Protein AF-J9YZK2-F1 (afdb_monomer_lite)

Structure (mmCIF, N/CA/C/O backbone):
data_AF-J9YZK2-F1
#
_entry.id   AF-J9YZK2-F1
#
loop_
_atom_site.group_PDB
_atom_site.id
_atom_site.type_symbol
_atom_site.label_atom_id
_atom_site.label_alt_id
_atom_site.label_comp_id
_atom_site.label_asym_id
_atom_site.label_entity_id
_atom_site.label_seq_id
_atom_site.pdbx_PDB_ins_code
_atom_site.Cartn_x
_atom_site.Cartn_y
_atom_site.Cartn_z
_atom_site.occupancy
_atom_site.B_iso_or_equiv
_atom_site.auth_seq_id
_atom_site.auth_comp_id
_atom_site.auth_asym_id
_atom_site.auth_atom_id
_atom_site.pdbx_PDB_model_num
ATOM 1 N N . MET A 1 1 ? -8.792 -9.210 27.280 1.00 47.47 1 MET A N 1
ATOM 2 C CA . MET A 1 1 ? -9.337 -9.819 26.041 1.00 47.47 1 MET A CA 1
ATOM 3 C C . MET A 1 1 ? -8.160 -10.196 25.154 1.00 47.47 1 MET A C 1
ATOM 5 O O . MET A 1 1 ? -7.205 -9.434 25.129 1.00 47.47 1 MET A O 1
ATOM 9 N N . LYS A 1 2 ? -8.167 -11.360 24.489 1.00 52.75 2 LYS A N 1
ATOM 10 C CA . LYS A 1 2 ? -7.110 -11.699 23.516 1.00 52.75 2 LYS A CA 1
ATOM 11 C C . LYS A 1 2 ? -7.214 -10.738 22.326 1.00 52.75 2 LYS A C 1
ATOM 13 O O . LYS A 1 2 ? -8.308 -10.571 21.788 1.00 52.75 2 LYS 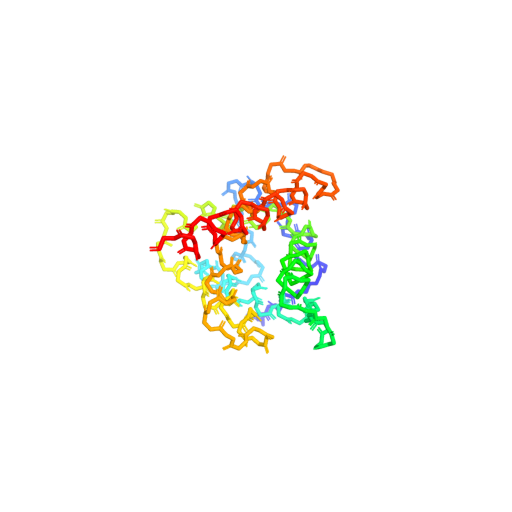A O 1
ATOM 18 N N . ASN A 1 3 ? -6.103 -10.115 21.945 1.00 64.94 3 ASN A N 1
ATOM 19 C CA . ASN A 1 3 ? -6.041 -9.237 20.779 1.00 64.94 3 ASN A CA 1
ATOM 20 C C . ASN A 1 3 ? -6.423 -10.026 19.519 1.00 64.94 3 ASN A C 1
ATOM 22 O O . ASN A 1 3 ? -5.890 -11.111 19.283 1.00 64.94 3 ASN A O 1
ATOM 26 N N . LYS A 1 4 ? -7.372 -9.506 18.732 1.00 76.38 4 LYS A N 1
ATOM 27 C CA . LYS A 1 4 ? -7.760 -10.104 17.449 1.00 76.38 4 LYS A CA 1
ATOM 28 C C . LYS A 1 4 ? -6.723 -9.737 16.387 1.00 76.38 4 LYS A C 1
ATOM 30 O O . LYS A 1 4 ? -6.400 -8.563 16.233 1.00 76.38 4 LYS A O 1
ATOM 35 N N . ALA A 1 5 ? -6.228 -10.737 15.660 1.00 86.94 5 ALA A N 1
ATOM 36 C CA . ALA A 1 5 ? -5.355 -10.531 14.506 1.00 86.94 5 ALA A CA 1
ATOM 37 C C . ALA A 1 5 ? -6.164 -10.076 13.278 1.00 86.94 5 ALA A C 1
ATOM 39 O O . ALA A 1 5 ? -7.324 -10.469 13.108 1.00 86.94 5 ALA A O 1
ATOM 40 N N . LEU A 1 6 ? -5.551 -9.263 12.415 1.00 93.38 6 LEU A N 1
ATOM 41 C CA . LEU A 1 6 ? -6.153 -8.843 11.149 1.00 93.38 6 LEU A CA 1
ATOM 42 C C . LEU A 1 6 ? -6.253 -10.020 10.173 1.00 93.38 6 LEU A C 1
ATOM 44 O O . LEU A 1 6 ? -5.375 -10.877 10.106 1.00 93.38 6 LEU A O 1
ATOM 48 N N . ASN A 1 7 ? -7.348 -10.062 9.424 1.00 94.31 7 ASN A N 1
ATOM 49 C CA . ASN A 1 7 ? -7.576 -11.001 8.336 1.00 94.31 7 ASN A CA 1
ATOM 50 C C . ASN A 1 7 ? -8.480 -10.353 7.280 1.00 94.31 7 ASN A C 1
ATOM 52 O O . ASN A 1 7 ? -9.064 -9.296 7.515 1.00 94.31 7 ASN A O 1
ATOM 56 N N . LYS A 1 8 ? -8.639 -11.004 6.124 1.00 94.12 8 LYS A N 1
ATOM 57 C CA . LYS A 1 8 ? -9.425 -10.451 5.013 1.00 94.12 8 LYS A CA 1
ATOM 58 C C . LYS A 1 8 ? -10.844 -10.043 5.423 1.00 94.12 8 LYS A C 1
ATOM 60 O O . LYS A 1 8 ? -11.287 -8.958 5.063 1.00 94.12 8 LYS A O 1
ATOM 65 N N . SER A 1 9 ? -11.541 -10.885 6.188 1.00 94.25 9 SER A N 1
ATOM 66 C CA . SER A 1 9 ? -12.929 -10.631 6.598 1.00 94.25 9 SER A CA 1
ATOM 67 C C . SER A 1 9 ? -13.033 -9.389 7.476 1.00 94.25 9 SER A C 1
ATOM 69 O O . SER A 1 9 ? -13.792 -8.477 7.165 1.00 94.25 9 SER A O 1
ATOM 71 N N . ASN A 1 10 ? -12.241 -9.321 8.549 1.00 94.81 10 ASN A N 1
ATOM 72 C CA . ASN A 1 10 ? -12.327 -8.195 9.473 1.00 94.81 10 ASN A CA 1
ATOM 73 C C . ASN A 1 10 ? -11.797 -6.889 8.865 1.00 94.81 10 ASN A C 1
ATOM 75 O O . ASN A 1 10 ? -12.307 -5.820 9.194 1.00 94.81 10 ASN A O 1
ATOM 79 N N . LEU A 1 11 ? -10.840 -6.956 7.935 1.00 96.31 11 LEU A N 1
ATOM 80 C CA . LEU A 1 11 ? -10.385 -5.788 7.192 1.00 96.31 11 LEU A CA 1
ATOM 81 C C . LEU A 1 11 ? -11.454 -5.281 6.226 1.00 96.31 11 LEU A C 1
ATOM 83 O O . LEU A 1 11 ? -11.650 -4.071 6.151 1.00 96.31 11 LEU A O 1
ATOM 87 N N . LYS A 1 12 ? -12.198 -6.167 5.549 1.00 95.25 12 LYS A N 1
ATOM 88 C CA . LYS A 1 12 ? -13.356 -5.755 4.738 1.00 95.25 12 LYS A CA 1
ATOM 89 C C . LYS A 1 12 ? -14.423 -5.073 5.595 1.00 95.25 12 LYS A C 1
ATOM 91 O O . LYS A 1 12 ? -14.913 -4.008 5.219 1.00 95.25 12 LYS A O 1
ATOM 96 N N . ASP A 1 13 ? -14.704 -5.608 6.781 1.00 94.25 13 ASP A N 1
ATOM 97 C CA . ASP A 1 13 ? -15.637 -4.981 7.721 1.00 94.25 13 ASP A CA 1
ATOM 98 C C . ASP A 1 13 ? -15.153 -3.596 8.170 1.00 94.25 13 ASP A C 1
ATOM 100 O O . ASP A 1 13 ? -15.912 -2.628 8.131 1.00 94.25 13 ASP A O 1
ATOM 104 N N . LEU A 1 14 ? -13.880 -3.466 8.559 1.00 95.88 14 LEU A N 1
ATOM 105 C CA . LEU A 1 14 ? -13.279 -2.185 8.943 1.00 95.88 14 LEU A CA 1
ATOM 106 C C . LEU A 1 14 ? -13.285 -1.180 7.781 1.00 95.88 14 LEU A C 1
ATOM 108 O O . LEU A 1 14 ? -13.580 -0.001 7.994 1.00 95.88 14 LEU A O 1
ATOM 112 N N . ASN A 1 15 ? -13.029 -1.642 6.556 1.00 96.31 15 ASN A N 1
ATOM 113 C CA . ASN A 1 15 ? -13.005 -0.824 5.347 1.00 96.31 15 ASN A CA 1
ATOM 114 C C . ASN A 1 15 ? -14.347 -0.142 5.086 1.00 96.31 15 ASN A C 1
ATOM 116 O O . ASN A 1 15 ? -14.385 1.045 4.754 1.00 96.31 15 ASN A O 1
ATOM 120 N N . ASN A 1 16 ? -15.455 -0.832 5.358 1.00 94.62 16 ASN A N 1
ATOM 121 C CA . ASN A 1 16 ? -16.794 -0.255 5.239 1.00 94.62 16 ASN A CA 1
ATOM 122 C C . ASN A 1 16 ? -17.004 0.974 6.133 1.00 94.62 16 ASN A C 1
ATOM 124 O O . ASN A 1 16 ? -17.815 1.832 5.796 1.00 94.62 16 ASN A O 1
ATOM 128 N N . PHE A 1 17 ? -16.241 1.118 7.219 1.00 94.06 17 PHE A N 1
ATOM 129 C CA . PHE A 1 17 ? -16.365 2.227 8.166 1.00 94.06 17 PHE A CA 1
ATOM 130 C C . PHE A 1 17 ? -15.168 3.187 8.179 1.00 94.06 17 PHE A C 1
ATOM 132 O O . PHE A 1 17 ? -15.194 4.159 8.931 1.00 94.06 17 PHE A O 1
ATOM 139 N N . ALA A 1 18 ? -14.133 2.957 7.367 1.00 94.75 18 ALA A N 1
ATOM 140 C CA . ALA A 1 18 ? -12.886 3.734 7.408 1.00 94.75 18 ALA A CA 1
ATOM 141 C C . ALA A 1 18 ? -13.059 5.228 7.080 1.00 94.75 18 ALA A C 1
ATOM 143 O O . ALA A 1 18 ? -12.336 6.082 7.603 1.00 94.75 18 ALA A O 1
ATOM 144 N N . HIS A 1 19 ? -14.073 5.544 6.272 1.00 91.31 19 HIS A N 1
ATOM 145 C CA . HIS A 1 19 ? -14.461 6.908 5.915 1.00 91.31 19 HIS A CA 1
ATOM 146 C C . HIS A 1 19 ? -15.188 7.656 7.049 1.00 91.31 19 HIS A C 1
ATOM 148 O O . HIS A 1 19 ? -15.302 8.877 7.009 1.00 91.31 19 HIS A O 1
ATOM 154 N N . LEU A 1 20 ? -15.678 6.952 8.075 1.00 92.50 20 LEU A N 1
ATOM 155 C CA . LEU A 1 20 ? -16.436 7.566 9.162 1.00 92.50 20 LEU A CA 1
ATOM 156 C C . LEU A 1 20 ? -15.513 8.217 10.200 1.00 92.50 20 LEU A C 1
ATOM 158 O O . LEU A 1 20 ? -14.436 7.712 10.540 1.00 92.50 20 LEU A O 1
ATOM 162 N N . GLY A 1 21 ? -15.983 9.310 10.807 1.00 90.31 21 GLY A N 1
ATOM 163 C CA . GLY A 1 21 ? -15.269 9.987 11.897 1.00 90.31 21 GLY A CA 1
ATOM 164 C C . GLY A 1 21 ? -15.056 9.104 13.135 1.00 90.31 21 GLY A C 1
ATOM 165 O O . GLY A 1 21 ? -14.091 9.287 13.871 1.00 90.31 21 GLY A O 1
ATOM 166 N N . ASN A 1 22 ? -15.902 8.089 13.342 1.00 91.56 22 ASN A N 1
ATOM 167 C CA . ASN A 1 22 ? -15.799 7.149 14.462 1.00 91.56 22 ASN A CA 1
ATOM 168 C C . ASN A 1 22 ? -14.867 5.948 14.205 1.00 91.56 22 ASN A C 1
ATOM 170 O O . ASN A 1 22 ? -14.784 5.063 15.059 1.00 91.56 22 ASN A O 1
ATOM 174 N N . PHE A 1 23 ? -14.148 5.911 13.077 1.00 94.19 23 PHE A N 1
ATOM 175 C CA . PHE A 1 23 ? -13.221 4.824 12.757 1.00 94.19 23 PHE A CA 1
ATOM 176 C C . PHE A 1 23 ? -12.187 4.529 13.864 1.00 94.19 23 PHE A C 1
ATOM 178 O O . PHE A 1 23 ? -12.038 3.355 14.204 1.00 94.19 23 PHE A O 1
ATOM 185 N N . PRO A 1 24 ? -11.562 5.525 14.535 1.00 92.75 24 PRO A N 1
ATOM 186 C CA . PRO A 1 24 ? -10.637 5.249 15.640 1.00 92.75 24 PRO A CA 1
ATOM 187 C C . PRO A 1 24 ? -11.295 4.488 16.800 1.00 92.75 24 PRO A C 1
ATOM 189 O O . PRO A 1 24 ? -10.697 3.581 17.376 1.00 92.75 24 PRO A O 1
ATOM 192 N N . LYS A 1 25 ? -12.566 4.792 17.107 1.00 93.44 25 LYS A N 1
ATOM 193 C CA . LYS A 1 25 ? -13.327 4.059 18.131 1.00 93.44 25 LYS A CA 1
ATOM 194 C C . LYS A 1 25 ? -13.552 2.608 17.704 1.00 93.44 25 LYS A C 1
ATOM 196 O O . LYS A 1 25 ? -13.360 1.710 18.515 1.00 93.44 25 LYS A O 1
ATOM 201 N N . LYS A 1 26 ? -13.900 2.370 16.432 1.00 93.62 26 LYS A N 1
ATOM 202 C CA . LYS A 1 26 ? -14.070 1.011 15.886 1.00 93.62 26 LYS A CA 1
ATOM 203 C C . LYS A 1 26 ? -12.773 0.204 15.927 1.00 93.62 26 LYS A C 1
ATOM 205 O O . LYS A 1 26 ? -12.816 -0.958 16.323 1.00 93.62 26 LYS A O 1
ATOM 210 N N . LEU A 1 27 ? -11.637 0.814 15.584 1.00 94.69 27 LEU A N 1
ATOM 211 C CA . LEU A 1 27 ? -10.323 0.177 15.696 1.00 94.69 27 LEU A CA 1
ATOM 212 C C . LEU A 1 27 ? -10.017 -0.223 17.144 1.00 94.69 27 LEU A C 1
ATOM 214 O O . LEU A 1 27 ? -9.705 -1.386 17.389 1.00 94.69 27 LEU A O 1
ATOM 218 N N . LYS A 1 28 ? -10.209 0.693 18.103 1.00 94.44 28 LYS A N 1
ATOM 219 C CA . LYS A 1 28 ? -10.023 0.418 19.537 1.00 94.44 28 LYS A CA 1
ATOM 220 C C . LYS A 1 28 ? -10.930 -0.710 20.046 1.00 94.44 28 LYS A C 1
ATOM 222 O O . LYS A 1 28 ? -10.491 -1.540 20.835 1.00 94.44 28 LYS A O 1
ATOM 227 N N . THR A 1 29 ? -12.188 -0.764 19.599 1.00 93.31 29 THR A N 1
ATOM 228 C CA . THR A 1 29 ? -13.112 -1.860 19.944 1.00 93.31 29 THR A CA 1
ATOM 229 C C . THR A 1 29 ? -12.669 -3.197 19.347 1.00 93.31 29 THR A C 1
ATOM 231 O O . THR A 1 29 ? -12.836 -4.234 19.986 1.00 93.31 29 THR A O 1
ATOM 234 N N . PHE A 1 30 ? -12.112 -3.191 18.134 1.00 93.50 30 PHE A N 1
ATOM 235 C CA . PHE A 1 30 ? -11.590 -4.398 17.499 1.00 93.50 30 PHE A CA 1
ATOM 236 C C . PHE A 1 30 ? -10.348 -4.933 18.229 1.00 93.50 30 PHE A C 1
ATOM 238 O O . PHE A 1 30 ? -10.268 -6.126 18.529 1.00 93.50 30 PHE A O 1
ATOM 245 N N . ASN A 1 31 ? -9.402 -4.046 18.532 1.00 94.00 31 ASN A N 1
ATOM 246 C CA . ASN A 1 31 ? -8.189 -4.335 19.282 1.00 94.00 31 ASN A CA 1
ATOM 247 C C . ASN A 1 31 ? -7.775 -3.072 20.046 1.00 94.00 31 ASN A C 1
ATOM 249 O O . ASN A 1 31 ? -7.519 -2.030 19.445 1.00 94.00 31 ASN A O 1
ATOM 253 N N . SER A 1 32 ? -7.680 -3.165 21.374 1.00 93.19 32 SER A N 1
ATOM 254 C CA . SER A 1 32 ? -7.371 -2.013 22.228 1.00 93.19 32 SER A CA 1
ATOM 255 C C . SER A 1 32 ? -6.023 -1.371 21.901 1.00 93.19 32 SER A C 1
ATOM 257 O O . SER A 1 32 ? -5.877 -0.165 22.074 1.00 93.19 32 SER A O 1
ATOM 259 N N . ASN A 1 33 ? -5.064 -2.138 21.369 1.00 93.81 33 ASN A N 1
ATOM 260 C CA . ASN A 1 33 ? -3.760 -1.611 20.961 1.00 93.81 33 ASN A CA 1
ATOM 261 C C . ASN A 1 33 ? -3.870 -0.612 19.800 1.00 93.81 33 ASN A C 1
ATOM 263 O O . ASN A 1 33 ? -2.994 0.232 19.639 1.00 93.81 33 ASN A O 1
ATOM 267 N N . TYR A 1 34 ? -4.949 -0.670 19.014 1.00 95.12 34 TYR A N 1
ATOM 268 C CA . TYR A 1 34 ? -5.184 0.241 17.892 1.00 95.12 34 TYR A CA 1
ATOM 269 C C . TYR A 1 34 ? -5.707 1.614 18.322 1.00 95.12 34 TYR A C 1
ATOM 271 O O . TYR A 1 34 ? -5.962 2.465 17.473 1.00 95.12 34 TYR A O 1
ATOM 279 N N . GLU A 1 35 ? -5.815 1.868 19.631 1.00 93.06 35 GLU A N 1
ATOM 280 C CA . GLU A 1 35 ? -5.800 3.239 20.146 1.00 93.06 35 GLU A CA 1
ATOM 281 C C . GLU A 1 35 ? -4.545 3.990 19.673 1.00 93.06 35 GLU A C 1
ATOM 283 O O . GLU A 1 35 ? -4.629 5.168 19.330 1.00 93.06 35 GLU A O 1
ATOM 288 N N . ASN A 1 36 ? -3.411 3.289 19.543 1.00 93.69 36 ASN A N 1
ATOM 289 C CA . ASN A 1 36 ? -2.293 3.759 18.738 1.00 93.69 36 ASN A CA 1
ATOM 290 C C . ASN A 1 36 ? -2.501 3.365 17.265 1.00 93.69 36 ASN A C 1
ATOM 292 O O . ASN A 1 36 ? -2.356 2.199 16.890 1.00 93.69 36 ASN A O 1
ATOM 296 N N . PHE A 1 37 ? -2.788 4.349 16.411 1.00 95.25 37 PHE A N 1
ATOM 297 C CA . PHE A 1 37 ? -3.002 4.118 14.979 1.00 95.25 37 PHE A CA 1
ATOM 298 C C . PHE A 1 37 ? -1.771 3.530 14.272 1.00 95.25 37 PHE A C 1
ATOM 300 O O . PHE A 1 37 ? -1.915 2.767 13.320 1.00 95.25 37 PHE A O 1
ATOM 307 N N . GLU A 1 38 ? -0.560 3.822 14.754 1.00 96.19 38 GLU A N 1
ATOM 308 C CA . GLU A 1 38 ? 0.667 3.224 14.220 1.00 96.19 38 GLU A CA 1
ATOM 309 C C . GLU A 1 38 ? 0.686 1.704 14.414 1.00 96.19 38 GLU A C 1
ATOM 311 O O . GLU A 1 38 ? 1.083 0.979 13.509 1.00 96.19 38 GLU A O 1
ATOM 316 N N . SER A 1 39 ? 0.186 1.201 15.548 1.00 95.81 39 SER A N 1
ATOM 317 C CA . SER A 1 39 ? 0.088 -0.242 15.793 1.00 95.81 39 SER A CA 1
ATOM 318 C C . SER A 1 39 ? -0.889 -0.920 14.832 1.00 95.81 39 SER A C 1
ATOM 320 O O . SER A 1 39 ? -0.626 -2.029 14.374 1.00 95.81 39 SER A O 1
ATOM 322 N N . PHE A 1 40 ? -1.992 -0.249 14.483 1.00 97.12 40 PHE A N 1
ATOM 323 C CA . PHE A 1 40 ? -2.889 -0.727 13.429 1.00 97.12 40 PHE A CA 1
ATOM 324 C C . PHE A 1 40 ? -2.195 -0.744 12.063 1.00 97.12 40 PHE A C 1
ATOM 326 O O . PHE A 1 40 ? -2.266 -1.747 11.358 1.00 97.12 40 PHE A O 1
ATOM 333 N N . LEU A 1 41 ? -1.507 0.344 11.707 1.00 97.62 41 LEU A N 1
ATOM 334 C CA . LEU A 1 41 ? -0.776 0.464 10.448 1.00 97.62 41 LEU A CA 1
ATOM 335 C C . LEU A 1 41 ? 0.282 -0.639 10.291 1.00 97.62 41 LEU A C 1
ATOM 337 O O . LEU A 1 41 ? 0.380 -1.244 9.227 1.00 97.62 41 LEU A O 1
ATOM 341 N N . GLU A 1 42 ? 1.053 -0.926 11.340 1.00 97.00 42 GLU A N 1
ATOM 342 C CA . GLU A 1 42 ? 2.055 -1.992 11.306 1.00 97.00 42 GLU A CA 1
ATOM 343 C C . GLU A 1 42 ? 1.436 -3.371 11.079 1.00 97.00 42 GLU A C 1
ATOM 345 O O . GLU A 1 42 ? 1.953 -4.146 10.278 1.00 97.00 42 GLU A O 1
ATOM 350 N N . ASP A 1 43 ? 0.343 -3.693 11.770 1.00 96.81 43 ASP A N 1
ATOM 351 C CA . ASP A 1 43 ? -0.343 -4.971 11.579 1.00 96.81 43 ASP A CA 1
ATOM 352 C C . ASP A 1 43 ? -1.000 -5.059 10.196 1.00 96.81 43 ASP A C 1
ATOM 354 O O . ASP A 1 43 ? -1.004 -6.129 9.584 1.00 96.81 43 ASP A O 1
ATOM 358 N N . PHE A 1 44 ? -1.528 -3.943 9.682 1.00 97.69 44 PHE A N 1
ATOM 359 C CA . PHE A 1 44 ? -2.108 -3.866 8.345 1.00 97.69 44 PHE A CA 1
ATOM 360 C C . PHE A 1 44 ? -1.053 -4.115 7.263 1.00 97.69 44 PHE A C 1
ATOM 362 O O . PHE A 1 44 ? -1.254 -4.976 6.411 1.00 97.69 44 PHE A O 1
ATOM 369 N N . GLU A 1 45 ? 0.102 -3.449 7.323 1.00 97.62 45 GLU A N 1
ATOM 370 C CA . GLU A 1 45 ? 1.190 -3.683 6.364 1.00 97.62 45 GLU A CA 1
ATOM 371 C C . GLU A 1 45 ? 1.760 -5.105 6.473 1.00 97.62 45 GLU A C 1
ATOM 373 O O . GLU A 1 45 ? 1.988 -5.745 5.450 1.00 97.62 45 GLU A O 1
ATOM 378 N N . LYS A 1 46 ? 1.905 -5.668 7.683 1.00 96.00 46 LYS A N 1
ATOM 379 C CA . LYS A 1 46 ? 2.292 -7.086 7.853 1.00 96.00 46 LYS A CA 1
ATOM 380 C C . LYS A 1 46 ? 1.279 -8.047 7.235 1.00 96.00 46 LYS A C 1
ATOM 382 O O . LYS A 1 46 ? 1.666 -9.083 6.698 1.00 96.00 46 LYS A O 1
ATOM 387 N N . TYR A 1 47 ? -0.015 -7.742 7.326 1.00 96.50 47 TYR A N 1
ATOM 388 C CA . TYR A 1 47 ? -1.034 -8.519 6.629 1.00 96.50 47 TYR A CA 1
ATOM 389 C C . TYR A 1 47 ? -0.819 -8.432 5.110 1.00 96.50 47 TYR A C 1
ATOM 391 O O . TYR A 1 47 ? -0.729 -9.474 4.463 1.00 96.50 47 TYR A O 1
ATOM 399 N N . LEU A 1 48 ? -0.652 -7.221 4.561 1.00 96.44 48 LEU A N 1
ATOM 400 C CA . LEU A 1 48 ? -0.434 -6.992 3.127 1.00 96.44 48 LEU A CA 1
ATOM 401 C C . LEU A 1 48 ? 0.823 -7.683 2.585 1.00 96.44 48 LEU A C 1
ATOM 403 O O . LEU A 1 48 ? 0.776 -8.227 1.487 1.00 96.44 48 LEU A O 1
ATOM 407 N N . GLU A 1 49 ? 1.924 -7.718 3.342 1.00 93.69 49 GLU A N 1
ATOM 408 C CA . GLU A 1 49 ? 3.162 -8.411 2.942 1.00 93.69 49 GLU A CA 1
ATOM 409 C C . GLU A 1 49 ? 2.932 -9.876 2.551 1.00 93.69 49 GLU A C 1
ATOM 411 O O . GLU A 1 49 ? 3.636 -10.396 1.692 1.00 93.69 49 GLU A O 1
ATOM 416 N N . ASN A 1 50 ? 1.942 -10.534 3.158 1.00 92.38 50 ASN A N 1
ATOM 417 C CA . ASN A 1 50 ? 1.605 -11.927 2.865 1.00 92.38 50 ASN A CA 1
ATOM 418 C C . ASN A 1 50 ? 0.594 -12.081 1.719 1.00 92.38 50 ASN A C 1
ATOM 420 O O . ASN A 1 50 ? 0.239 -13.206 1.379 1.00 92.38 50 ASN A O 1
ATOM 424 N N . GLN A 1 51 ? 0.056 -10.978 1.196 1.00 95.12 51 GLN A N 1
ATOM 425 C CA . GLN A 1 51 ? -0.947 -10.971 0.127 1.00 95.12 51 GLN A CA 1
ATOM 426 C C . GLN A 1 51 ? -0.379 -10.471 -1.204 1.00 95.12 51 GLN A C 1
ATOM 428 O O . GLN A 1 51 ? -0.895 -10.839 -2.251 1.00 95.12 51 GLN A O 1
ATOM 433 N N . ILE A 1 52 ? 0.646 -9.615 -1.172 1.00 95.69 52 ILE A N 1
ATOM 434 C CA . ILE A 1 52 ? 1.210 -9.009 -2.379 1.00 95.69 52 ILE A CA 1
ATOM 435 C C . ILE A 1 52 ? 2.217 -9.964 -3.020 1.00 95.69 52 ILE A C 1
ATOM 437 O O . ILE A 1 52 ? 3.224 -10.330 -2.412 1.00 95.69 52 ILE A O 1
ATOM 441 N N . GLU A 1 53 ? 1.973 -10.319 -4.277 1.00 94.75 53 GLU A N 1
ATOM 442 C CA . GLU A 1 53 ? 2.892 -11.135 -5.064 1.00 94.75 53 GLU A CA 1
ATOM 443 C C . GLU A 1 53 ? 4.134 -10.347 -5.491 1.00 94.75 53 GLU A C 1
ATOM 445 O O . GLU A 1 53 ? 4.059 -9.193 -5.923 1.00 94.75 53 GLU A O 1
ATOM 450 N N . VAL A 1 54 ? 5.295 -10.996 -5.406 1.00 94.69 54 VAL A N 1
ATOM 451 C CA . VAL A 1 54 ? 6.563 -10.429 -5.870 1.00 94.69 54 VAL A CA 1
ATOM 452 C C . VAL A 1 54 ? 6.728 -10.700 -7.370 1.00 94.69 54 VAL A C 1
ATOM 454 O O . VAL A 1 54 ? 6.603 -11.856 -7.777 1.00 94.69 54 VAL A O 1
ATOM 457 N N . PRO A 1 55 ? 7.096 -9.691 -8.183 1.00 95.75 55 PRO A N 1
ATOM 458 C CA . PRO A 1 55 ? 7.268 -9.869 -9.620 1.00 95.75 55 PRO A CA 1
ATOM 459 C C . PRO A 1 55 ? 8.307 -10.922 -9.997 1.00 95.75 55 PRO A C 1
ATOM 461 O O . PRO A 1 55 ? 9.363 -11.044 -9.357 1.00 95.75 55 PRO A O 1
ATOM 464 N N . SER A 1 56 ? 8.057 -11.613 -11.110 1.00 92.94 56 SER A N 1
ATOM 465 C CA . SER A 1 56 ? 8.957 -12.640 -11.640 1.00 92.94 56 SER A CA 1
ATOM 466 C C . SER A 1 56 ? 10.378 -12.111 -11.873 1.00 92.94 56 SER A C 1
ATOM 468 O O . SER A 1 56 ? 10.602 -11.041 -12.444 1.00 92.94 56 SER A O 1
ATOM 470 N N . SER A 1 57 ? 11.381 -12.898 -11.479 1.00 90.81 57 SER A N 1
ATOM 471 C CA . SER A 1 57 ? 12.796 -12.569 -11.696 1.00 90.81 57 SER A CA 1
ATOM 472 C C . SER A 1 57 ? 13.223 -12.625 -13.167 1.00 90.81 57 SER A C 1
ATOM 474 O O . SER A 1 57 ? 14.283 -12.099 -13.500 1.00 90.81 57 SER A O 1
ATOM 476 N N . LYS A 1 58 ? 12.413 -13.241 -14.040 1.00 93.44 58 LYS A N 1
ATOM 477 C CA . LYS A 1 58 ? 12.674 -13.361 -15.486 1.00 93.44 58 LYS A CA 1
ATOM 478 C C . LYS A 1 58 ? 12.366 -12.079 -16.266 1.00 93.44 58 LYS A C 1
ATOM 480 O O . LYS A 1 58 ? 12.812 -11.940 -17.400 1.00 93.44 58 LYS A O 1
ATOM 485 N N . LEU A 1 59 ? 11.588 -11.173 -15.678 1.00 93.56 59 LEU A N 1
ATOM 486 C CA . LEU A 1 59 ? 11.185 -9.916 -16.298 1.00 93.56 59 LEU A CA 1
ATOM 487 C C . LEU A 1 59 ? 12.340 -8.912 -16.329 1.00 93.56 59 LEU A C 1
ATOM 489 O O . LEU A 1 59 ? 13.236 -8.926 -15.477 1.00 93.56 59 LEU A O 1
ATOM 493 N N . ASN A 1 60 ? 12.300 -7.990 -17.291 1.00 93.62 60 ASN A N 1
ATOM 494 C CA . ASN A 1 60 ? 13.239 -6.874 -17.307 1.00 93.62 60 ASN A CA 1
ATOM 495 C C . ASN A 1 60 ? 12.938 -5.889 -16.155 1.00 93.62 60 ASN A C 1
ATOM 497 O O . ASN A 1 60 ? 11.923 -5.975 -15.468 1.00 93.62 60 ASN A O 1
ATOM 501 N N . SER A 1 61 ? 13.836 -4.930 -15.920 1.00 92.38 61 SER A N 1
ATOM 502 C CA . SER A 1 61 ? 13.693 -4.007 -14.784 1.00 92.38 61 SER A CA 1
ATOM 503 C C . SER A 1 61 ? 12.428 -3.146 -14.840 1.00 92.38 61 SER A C 1
ATOM 505 O O . SER A 1 61 ? 11.845 -2.890 -13.792 1.00 92.38 61 SER A O 1
ATOM 507 N N . GLN A 1 62 ? 12.018 -2.695 -16.027 1.00 94.38 62 GLN A N 1
ATOM 508 C CA . GLN A 1 62 ? 10.839 -1.847 -16.196 1.00 94.38 62 GLN A CA 1
ATOM 509 C C . GLN A 1 62 ? 9.563 -2.638 -15.898 1.00 94.38 62 GLN A C 1
ATOM 511 O O . GLN A 1 62 ? 8.761 -2.198 -15.077 1.00 94.38 62 GLN A O 1
ATOM 516 N N . ASP A 1 63 ? 9.439 -3.839 -16.461 1.00 95.75 63 ASP A N 1
ATOM 517 C CA . ASP A 1 63 ? 8.280 -4.710 -16.246 1.00 95.75 63 ASP A CA 1
ATOM 518 C C . ASP A 1 63 ? 8.167 -5.137 -14.780 1.00 95.75 63 ASP A C 1
ATOM 520 O O . ASP A 1 63 ? 7.079 -5.132 -14.217 1.00 95.75 63 ASP A O 1
ATOM 524 N N . ARG A 1 64 ? 9.294 -5.401 -14.103 1.00 96.88 64 ARG A N 1
ATOM 525 C CA . ARG A 1 64 ? 9.289 -5.701 -12.659 1.00 96.88 64 ARG A CA 1
ATOM 526 C C . ARG A 1 64 ? 8.800 -4.531 -11.819 1.00 96.88 64 ARG A C 1
ATOM 528 O O . ARG A 1 64 ? 8.121 -4.746 -10.822 1.00 96.88 64 ARG A O 1
ATOM 535 N N . ILE A 1 65 ? 9.172 -3.302 -12.178 1.00 97.50 65 ILE A N 1
ATOM 536 C CA . ILE A 1 65 ? 8.674 -2.110 -11.483 1.00 97.50 65 ILE A CA 1
ATOM 537 C C . ILE A 1 65 ? 7.173 -1.953 -11.747 1.00 97.50 65 ILE A C 1
ATOM 539 O O . ILE A 1 65 ? 6.427 -1.733 -10.797 1.00 97.50 65 ILE A O 1
ATOM 543 N N . PHE A 1 66 ? 6.742 -2.094 -13.004 1.00 97.25 66 PHE A N 1
ATOM 544 C CA . PHE A 1 66 ? 5.336 -2.005 -13.397 1.00 97.25 66 PHE A CA 1
ATOM 545 C C . PHE A 1 66 ? 4.478 -3.017 -12.630 1.00 97.25 66 PHE A C 1
ATOM 547 O O . PHE A 1 66 ? 3.594 -2.625 -11.872 1.00 97.25 66 PHE A O 1
ATOM 554 N N . GLU A 1 67 ? 4.795 -4.306 -12.764 1.00 97.25 67 GLU A N 1
ATOM 555 C CA . GLU A 1 67 ? 4.078 -5.405 -12.114 1.00 97.25 67 GLU A CA 1
ATOM 556 C C . GLU A 1 67 ? 4.121 -5.262 -10.592 1.00 97.25 67 GLU A C 1
ATOM 558 O O . GLU A 1 67 ? 3.106 -5.402 -9.923 1.00 97.25 67 GLU A O 1
ATOM 563 N N . GLY A 1 68 ? 5.267 -4.866 -10.031 1.00 97.44 68 GLY A N 1
ATOM 564 C CA . GLY A 1 68 ? 5.400 -4.657 -8.594 1.00 97.44 68 GLY A CA 1
ATOM 565 C C . GLY A 1 68 ? 4.471 -3.569 -8.054 1.00 97.44 68 GLY A C 1
ATOM 566 O O . GLY A 1 68 ? 3.883 -3.747 -6.985 1.00 97.44 68 GLY A O 1
ATOM 567 N N . ILE A 1 69 ? 4.326 -2.453 -8.776 1.00 97.88 69 ILE A N 1
ATOM 568 C CA . ILE A 1 69 ? 3.392 -1.378 -8.414 1.00 97.88 69 ILE A CA 1
ATOM 569 C C . ILE A 1 69 ? 1.947 -1.867 -8.549 1.00 97.88 69 ILE A C 1
ATOM 571 O O . ILE A 1 69 ? 1.172 -1.687 -7.610 1.00 97.88 69 ILE A O 1
ATOM 575 N N . VAL A 1 70 ? 1.601 -2.508 -9.670 1.00 96.56 70 VAL A N 1
ATOM 576 C CA . VAL A 1 70 ? 0.243 -3.010 -9.934 1.00 96.56 70 VAL A CA 1
ATOM 577 C C . VAL A 1 70 ? -0.179 -4.033 -8.881 1.00 96.56 70 VAL A C 1
ATOM 579 O O . VAL A 1 70 ? -1.201 -3.819 -8.242 1.00 96.56 70 VAL A O 1
ATOM 582 N N . ASN A 1 71 ? 0.638 -5.053 -8.601 1.00 97.00 71 ASN A N 1
ATOM 583 C CA . ASN A 1 71 ? 0.346 -6.077 -7.590 1.00 97.00 71 ASN A CA 1
ATOM 584 C C . ASN A 1 71 ? 0.056 -5.462 -6.217 1.00 97.00 71 ASN A C 1
ATOM 586 O O . ASN A 1 71 ? -0.857 -5.882 -5.510 1.00 97.00 71 ASN A O 1
ATOM 590 N N . ARG A 1 72 ? 0.831 -4.442 -5.819 1.00 97.12 72 ARG A N 1
ATOM 591 C CA . ARG A 1 72 ? 0.598 -3.759 -4.543 1.00 97.12 72 ARG A CA 1
ATOM 592 C C . ARG A 1 72 ? -0.722 -2.990 -4.560 1.00 97.12 72 ARG A C 1
ATOM 594 O O . ARG A 1 72 ? -1.490 -3.115 -3.612 1.00 97.12 72 ARG A O 1
ATOM 601 N N . LEU A 1 73 ? -0.978 -2.184 -5.591 1.00 96.50 73 LEU A N 1
ATOM 602 C CA . LEU A 1 73 ? -2.195 -1.369 -5.687 1.00 96.50 73 LEU A CA 1
ATOM 603 C C . LEU A 1 73 ? -3.467 -2.225 -5.827 1.00 96.50 73 LEU A C 1
ATOM 605 O O . LEU A 1 73 ? -4.496 -1.876 -5.250 1.00 96.50 73 LEU A O 1
ATOM 609 N N . ASP A 1 74 ? -3.388 -3.368 -6.504 1.00 94.94 74 ASP A N 1
ATOM 610 C CA . ASP A 1 74 ? -4.492 -4.321 -6.637 1.00 94.94 74 ASP A CA 1
ATOM 611 C C . ASP A 1 74 ? -4.918 -4.875 -5.266 1.00 94.94 74 ASP A C 1
ATOM 613 O O . ASP A 1 74 ? -6.065 -4.719 -4.845 1.00 94.94 74 ASP A O 1
ATOM 617 N N . VAL A 1 75 ? -3.965 -5.368 -4.466 1.00 95.56 75 VAL A N 1
ATOM 618 C CA . VAL A 1 75 ? -4.249 -5.820 -3.090 1.00 95.56 75 VAL A CA 1
ATOM 619 C C . VAL A 1 75 ? 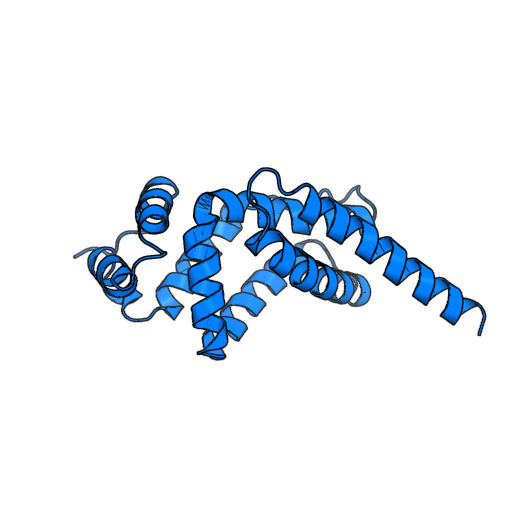-4.773 -4.679 -2.209 1.00 95.56 75 VAL A C 1
ATOM 621 O O . VAL A 1 75 ? -5.659 -4.884 -1.377 1.00 95.56 75 VAL A O 1
ATOM 624 N N . LEU A 1 76 ? -4.251 -3.459 -2.372 1.00 96.00 76 LEU A N 1
ATOM 625 C CA . LEU A 1 76 ? -4.749 -2.286 -1.645 1.00 96.00 76 LEU A CA 1
ATOM 626 C C . LEU A 1 76 ? -6.196 -1.930 -2.030 1.00 96.00 76 LEU A C 1
ATOM 628 O O . LEU A 1 76 ? -6.918 -1.373 -1.198 1.00 96.00 76 LEU A O 1
ATOM 632 N N . SER A 1 77 ? -6.641 -2.274 -3.241 1.00 94.12 77 SER A N 1
ATOM 633 C CA . SER A 1 77 ? -7.989 -1.972 -3.745 1.00 94.12 77 SER A CA 1
ATOM 634 C C . SER A 1 77 ? -9.080 -2.710 -2.972 1.00 94.12 77 SER A C 1
ATOM 636 O O . SER A 1 77 ? -10.118 -2.116 -2.670 1.00 94.12 77 SER A O 1
ATOM 638 N N . ASP A 1 78 ? -8.798 -3.925 -2.488 1.00 94.06 78 ASP A N 1
ATOM 639 C CA . ASP A 1 78 ? -9.672 -4.672 -1.565 1.00 94.06 78 ASP A CA 1
ATOM 640 C C . ASP A 1 78 ? -9.986 -3.869 -0.272 1.00 94.06 78 ASP A C 1
ATOM 642 O O . ASP A 1 78 ? -11.006 -4.104 0.389 1.00 94.06 78 ASP A O 1
ATOM 646 N N . PHE A 1 79 ? -9.133 -2.895 0.088 1.00 95.94 79 PHE A N 1
ATOM 647 C CA . PHE A 1 79 ? -9.207 -2.098 1.319 1.00 95.94 79 PHE A CA 1
ATOM 648 C C . PHE A 1 79 ? -9.073 -0.582 1.080 1.00 95.94 79 PHE A C 1
ATOM 650 O O . PHE A 1 79 ? -8.619 0.151 1.965 1.00 95.94 79 PHE A O 1
ATOM 657 N N . LYS A 1 80 ? -9.487 -0.086 -0.096 1.00 95.00 80 LYS A N 1
ATOM 658 C CA . LYS A 1 80 ? -9.232 1.296 -0.550 1.00 95.00 80 LYS A CA 1
ATOM 659 C C . LYS A 1 80 ? -9.583 2.386 0.476 1.00 95.00 80 LYS A C 1
ATOM 661 O O . LYS A 1 80 ? -8.808 3.317 0.673 1.00 95.00 80 LYS A O 1
ATOM 666 N N . LYS A 1 81 ? -10.704 2.271 1.201 1.00 96.12 81 LYS A N 1
ATOM 667 C CA . LYS A 1 81 ? -11.121 3.279 2.199 1.00 96.12 81 LYS A CA 1
ATOM 668 C C . LYS A 1 81 ? -10.189 3.304 3.416 1.00 96.12 81 LYS A C 1
ATOM 670 O O . LYS A 1 81 ? -9.922 4.382 3.944 1.00 96.12 81 LYS A O 1
ATOM 675 N N . ILE A 1 82 ? -9.678 2.149 3.856 1.00 97.50 82 ILE A N 1
ATOM 676 C CA . ILE A 1 82 ? -8.635 2.076 4.898 1.00 97.50 82 ILE A CA 1
ATOM 677 C C . ILE A 1 82 ? -7.364 2.753 4.400 1.00 97.50 82 ILE A C 1
ATOM 679 O O . ILE A 1 82 ? -6.781 3.553 5.125 1.00 97.50 82 ILE A O 1
ATOM 683 N N . VAL A 1 83 ? -6.954 2.458 3.169 1.00 96.88 83 VAL A N 1
ATOM 684 C CA . VAL A 1 83 ? -5.724 2.998 2.580 1.00 96.88 83 VAL A CA 1
ATOM 685 C C . VAL A 1 83 ? -5.792 4.520 2.462 1.00 96.88 83 VAL A C 1
ATOM 687 O O . VAL A 1 83 ? -4.870 5.206 2.897 1.00 96.88 83 VAL A O 1
ATOM 690 N N . ILE A 1 84 ? -6.919 5.062 1.991 1.00 96.00 84 ILE A N 1
ATOM 691 C CA . ILE A 1 84 ? -7.176 6.509 1.973 1.00 96.00 84 ILE A CA 1
ATOM 692 C C . ILE A 1 84 ? -7.131 7.080 3.393 1.00 96.00 84 ILE A C 1
ATOM 694 O O . ILE A 1 84 ? -6.508 8.114 3.627 1.00 96.00 84 ILE A O 1
ATOM 698 N N . ARG A 1 85 ? -7.740 6.402 4.374 1.00 96.50 85 ARG A N 1
ATOM 699 C CA . ARG A 1 85 ? -7.691 6.850 5.770 1.00 96.50 85 ARG A CA 1
ATOM 700 C C . ARG A 1 85 ? -6.255 6.900 6.295 1.00 96.50 85 ARG A C 1
ATOM 702 O O . ARG A 1 85 ? -5.876 7.901 6.889 1.00 96.50 85 ARG A O 1
ATOM 709 N N . ILE A 1 86 ? -5.459 5.863 6.049 1.00 96.56 86 ILE A N 1
ATOM 710 C CA . ILE A 1 86 ? -4.037 5.806 6.411 1.00 96.56 86 ILE A CA 1
ATOM 711 C C . ILE A 1 86 ? -3.262 6.948 5.747 1.00 96.56 86 ILE A C 1
ATOM 713 O O . ILE A 1 86 ? -2.502 7.633 6.429 1.00 96.56 86 ILE A O 1
ATOM 717 N N . TYR A 1 87 ? -3.485 7.191 4.453 1.00 95.25 87 TYR A N 1
ATOM 718 C CA . TYR A 1 87 ? -2.867 8.295 3.723 1.00 95.25 87 TYR A CA 1
ATOM 719 C C . TYR A 1 87 ? -3.172 9.646 4.385 1.00 95.25 87 TYR A C 1
ATOM 721 O O . TYR A 1 87 ? -2.245 10.374 4.742 1.00 95.25 87 TYR A O 1
ATOM 729 N N . LEU A 1 88 ? -4.445 9.933 4.667 1.00 94.56 88 LEU A N 1
ATOM 730 C CA . LEU A 1 88 ? -4.869 11.176 5.320 1.00 94.56 88 LEU A CA 1
ATOM 731 C C . LEU A 1 88 ? -4.306 11.334 6.740 1.00 94.56 88 LEU A C 1
ATOM 733 O O . LEU A 1 88 ? -3.958 12.443 7.142 1.00 94.56 88 LEU A O 1
ATOM 737 N N . GLU A 1 89 ? -4.213 10.257 7.525 1.00 94.44 89 GLU A N 1
ATOM 738 C CA . GLU A 1 89 ? -3.586 10.331 8.854 1.00 94.44 89 GLU A CA 1
ATOM 739 C C . GLU A 1 89 ? -2.059 10.507 8.751 1.00 94.44 89 GLU A C 1
ATOM 741 O O . GLU A 1 89 ? -1.465 11.226 9.556 1.00 94.44 89 GLU A O 1
ATOM 746 N N . SER A 1 90 ? -1.411 9.925 7.736 1.00 94.50 90 SER A N 1
ATOM 747 C CA . SER A 1 90 ? 0.036 10.064 7.515 1.00 94.50 90 SER A CA 1
ATOM 748 C C . SER A 1 90 ? 0.461 11.479 7.124 1.00 94.50 90 SER A C 1
ATOM 750 O O . SER A 1 90 ? 1.538 11.921 7.516 1.00 94.50 90 SER A O 1
ATOM 752 N N . GLN A 1 91 ? -0.414 12.227 6.443 1.00 92.31 91 GLN A N 1
ATOM 753 C CA . GLN A 1 91 ? -0.199 13.646 6.145 1.00 92.31 91 GLN A CA 1
ATOM 754 C C . GLN A 1 91 ? -0.158 14.511 7.413 1.00 92.31 91 GLN A C 1
ATOM 756 O O . GLN A 1 91 ? 0.478 15.561 7.424 1.00 92.31 91 GLN A O 1
ATOM 761 N N . LYS A 1 92 ? -0.821 14.073 8.490 1.00 93.62 92 LYS A N 1
ATOM 762 C CA . LYS A 1 92 ? -0.873 14.789 9.775 1.00 93.62 92 LYS A CA 1
ATOM 763 C C . LYS A 1 92 ? 0.226 14.349 10.737 1.00 93.62 92 LYS A C 1
ATOM 765 O O . LYS A 1 92 ? 0.605 15.109 11.622 1.00 93.62 92 LYS A O 1
ATOM 770 N N . ASN A 1 93 ? 0.705 13.112 10.599 1.00 93.56 93 ASN A N 1
ATOM 771 C CA . ASN A 1 93 ? 1.691 12.515 11.488 1.00 93.56 93 ASN A CA 1
ATOM 772 C C . ASN A 1 93 ? 2.856 11.903 10.686 1.00 93.56 93 ASN A C 1
ATOM 774 O O . ASN A 1 93 ? 2.742 10.765 10.214 1.00 93.56 93 ASN A O 1
ATOM 778 N N . PRO A 1 94 ? 4.010 12.595 10.611 1.00 91.69 94 PRO A N 1
ATOM 779 C CA . PRO A 1 94 ? 5.185 12.125 9.877 1.00 91.69 94 PRO A CA 1
ATOM 780 C C . PRO A 1 94 ? 5.686 10.741 10.305 1.00 91.69 94 PRO A C 1
ATOM 782 O O . PRO A 1 94 ? 6.266 10.021 9.494 1.00 91.69 94 PRO A O 1
ATOM 785 N N . LYS A 1 95 ? 5.440 10.326 11.556 1.00 94.50 95 LYS A N 1
ATOM 786 C CA . LYS A 1 95 ? 5.831 8.996 12.038 1.00 94.50 95 LYS A CA 1
ATOM 787 C C . LYS A 1 95 ? 5.137 7.881 11.250 1.00 94.50 95 LYS A C 1
ATOM 789 O O . LYS A 1 95 ? 5.776 6.900 10.888 1.00 94.50 95 LYS A O 1
ATOM 794 N N . LEU A 1 96 ? 3.860 8.062 10.909 1.00 95.31 96 LEU A N 1
ATOM 795 C CA . LEU A 1 96 ? 3.106 7.094 10.106 1.00 95.31 96 LEU A CA 1
ATOM 796 C C . LEU A 1 96 ? 3.655 6.998 8.680 1.00 95.31 96 LEU A C 1
ATOM 798 O O . LEU A 1 96 ? 3.724 5.904 8.124 1.00 95.31 96 LEU A O 1
ATOM 802 N N . LEU A 1 97 ? 4.094 8.123 8.106 1.00 93.19 97 LEU A N 1
ATOM 803 C CA . LEU A 1 97 ? 4.741 8.144 6.795 1.00 93.19 97 LEU A CA 1
ATOM 804 C C . LEU A 1 97 ? 6.071 7.374 6.810 1.00 93.19 97 LEU A C 1
ATOM 806 O O . LEU A 1 97 ? 6.357 6.627 5.877 1.00 93.19 97 LEU A O 1
ATOM 810 N N . ILE A 1 98 ? 6.867 7.506 7.877 1.00 94.50 98 ILE A N 1
ATOM 811 C CA . ILE A 1 98 ? 8.103 6.726 8.061 1.00 94.50 98 ILE A CA 1
ATOM 812 C C . ILE A 1 98 ? 7.782 5.228 8.125 1.00 94.50 98 ILE A C 1
ATOM 814 O O . ILE A 1 98 ? 8.430 4.428 7.445 1.00 94.50 98 ILE A O 1
ATOM 818 N N . THR A 1 99 ? 6.757 4.850 8.892 1.00 95.94 99 THR A N 1
ATOM 819 C CA . THR A 1 99 ? 6.311 3.457 9.007 1.00 95.94 99 THR A CA 1
ATOM 820 C C . THR A 1 99 ? 5.849 2.902 7.658 1.00 95.94 99 THR A C 1
ATOM 822 O O . THR A 1 99 ? 6.335 1.850 7.253 1.00 95.94 99 THR A O 1
ATOM 825 N N . LEU A 1 100 ? 5.015 3.625 6.903 1.00 95.50 100 LEU A N 1
ATOM 826 C CA . LEU A 1 100 ? 4.622 3.251 5.535 1.00 95.50 100 LEU A CA 1
ATOM 827 C C . LEU A 1 100 ? 5.834 3.063 4.618 1.00 95.50 100 LEU A C 1
ATOM 829 O O . LEU A 1 100 ? 5.974 2.033 3.957 1.00 95.50 100 LEU A O 1
ATOM 833 N N . ASN A 1 101 ? 6.741 4.042 4.607 1.00 94.38 101 ASN A N 1
ATOM 834 C CA . ASN A 1 101 ? 7.918 4.017 3.746 1.00 94.38 101 ASN A CA 1
ATOM 835 C C . ASN A 1 101 ? 8.822 2.820 4.034 1.00 94.38 101 ASN A C 1
ATOM 837 O O . ASN A 1 101 ? 9.370 2.255 3.091 1.00 94.38 101 ASN A O 1
ATOM 841 N N . LYS A 1 102 ? 8.943 2.394 5.297 1.00 96.25 102 LYS A N 1
ATOM 842 C CA . LYS A 1 102 ? 9.676 1.178 5.676 1.00 96.25 102 LYS A CA 1
ATOM 843 C C . LYS A 1 102 ? 9.109 -0.068 4.986 1.00 96.25 102 LYS A C 1
ATOM 845 O O . LYS A 1 102 ? 9.882 -0.857 4.444 1.00 96.25 102 LYS A O 1
ATOM 850 N N . TYR A 1 103 ? 7.788 -0.245 4.985 1.00 96.88 103 TYR A N 1
ATOM 851 C CA . TYR A 1 103 ? 7.141 -1.408 4.363 1.00 96.88 103 TYR A CA 1
ATOM 852 C C . TYR A 1 103 ? 7.189 -1.347 2.835 1.00 96.88 103 TYR A C 1
ATOM 854 O O . TYR A 1 103 ? 7.562 -2.326 2.189 1.00 96.88 103 TYR A O 1
ATOM 862 N N . ILE A 1 104 ? 6.931 -0.171 2.257 1.00 96.69 104 ILE A N 1
ATOM 863 C CA . ILE A 1 104 ? 7.070 0.065 0.813 1.00 96.69 104 ILE A CA 1
ATOM 864 C C . ILE A 1 104 ? 8.514 -0.224 0.364 1.00 96.69 104 ILE A C 1
ATOM 866 O O . ILE A 1 104 ? 8.727 -0.897 -0.645 1.00 96.69 104 ILE A O 1
ATOM 870 N N . HIS A 1 105 ? 9.510 0.206 1.148 1.00 96.31 105 HIS A N 1
ATOM 871 C CA . HIS A 1 105 ? 10.925 -0.069 0.880 1.00 96.31 105 HIS A CA 1
ATOM 872 C C . HIS A 1 105 ? 11.225 -1.550 0.872 1.00 96.31 105 HIS A C 1
ATOM 874 O O . HIS A 1 105 ? 11.832 -2.067 -0.067 1.00 96.31 105 HIS A O 1
ATOM 880 N N . LYS A 1 106 ? 10.814 -2.234 1.941 1.00 96.44 106 LYS A N 1
ATOM 881 C CA . LYS A 1 106 ? 11.037 -3.663 2.113 1.00 96.44 106 LYS A CA 1
ATOM 882 C C . LYS A 1 106 ? 10.434 -4.445 0.948 1.00 96.44 106 LYS A C 1
ATOM 884 O O . LYS A 1 106 ? 11.098 -5.324 0.407 1.00 96.44 106 LYS A O 1
ATOM 889 N N . TYR A 1 107 ? 9.232 -4.072 0.513 1.00 97.50 107 TYR A N 1
ATOM 890 C CA . TYR A 1 107 ? 8.588 -4.676 -0.645 1.00 97.50 107 TYR A CA 1
ATOM 891 C C . TYR A 1 107 ? 9.404 -4.474 -1.930 1.00 97.50 107 TYR A C 1
ATOM 893 O O . TYR A 1 107 ? 9.865 -5.459 -2.507 1.00 97.50 107 TYR A O 1
ATOM 901 N N . PHE A 1 108 ? 9.674 -3.233 -2.351 1.00 97.44 108 PHE A N 1
ATOM 902 C CA . PHE A 1 108 ? 10.386 -2.989 -3.614 1.00 97.44 108 PHE A CA 1
ATOM 903 C C . PHE A 1 108 ? 11.827 -3.520 -3.610 1.00 97.44 108 PHE A C 1
ATOM 905 O O . PHE A 1 108 ? 12.280 -4.088 -4.603 1.00 97.44 108 PHE A O 1
ATOM 912 N N . SER A 1 109 ? 12.551 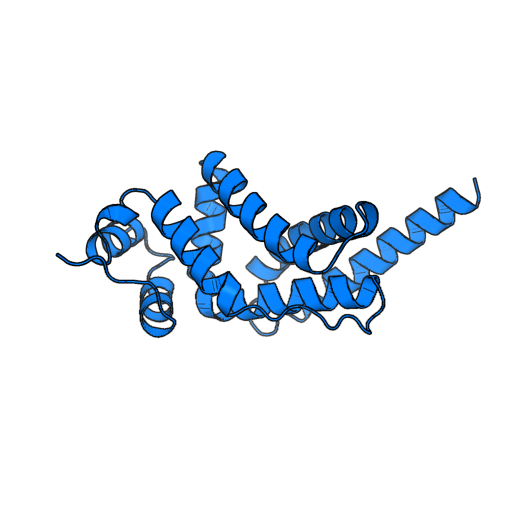-3.407 -2.494 1.00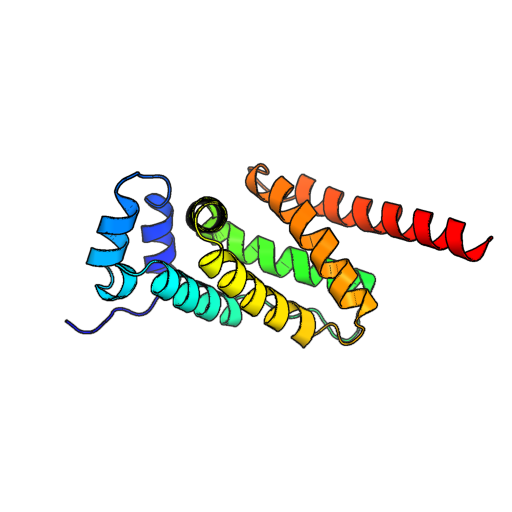 96.31 109 SER A N 1
ATOM 913 C CA . SER A 1 109 ? 13.935 -3.904 -2.366 1.00 96.31 109 SER A CA 1
ATOM 914 C C . SER A 1 109 ? 14.046 -5.435 -2.363 1.00 96.31 109 SER A C 1
ATOM 916 O O . SER A 1 109 ? 15.119 -5.992 -2.649 1.00 96.31 109 SER A O 1
ATOM 918 N N . SER A 1 110 ? 12.946 -6.147 -2.089 1.00 95.69 110 SER A N 1
ATOM 919 C CA . SER A 1 110 ? 12.924 -7.609 -2.173 1.00 95.69 110 SER A CA 1
ATOM 920 C C . SER A 1 110 ? 13.231 -8.085 -3.599 1.00 95.69 110 SER A C 1
ATOM 922 O O . SER A 1 110 ? 14.019 -9.020 -3.765 1.00 95.69 110 SER A O 1
ATOM 924 N N . PHE A 1 111 ? 12.756 -7.359 -4.620 1.00 95.44 111 PHE A N 1
ATOM 925 C CA . PHE A 1 111 ? 12.951 -7.696 -6.031 1.00 95.44 111 PHE A CA 1
ATOM 926 C C . PHE A 1 111 ? 13.848 -6.712 -6.806 1.00 95.44 111 PHE A C 1
ATOM 928 O O . PHE A 1 111 ? 14.569 -7.142 -7.709 1.00 95.44 111 PHE A O 1
ATOM 935 N N . LEU A 1 112 ? 13.926 -5.432 -6.443 1.00 95.38 112 LEU A N 1
ATOM 936 C CA . LEU A 1 112 ? 14.794 -4.448 -7.102 1.00 95.38 112 LEU A CA 1
ATOM 937 C C . LEU A 1 112 ? 16.106 -4.272 -6.331 1.00 95.38 112 LEU A C 1
ATOM 939 O O . LEU A 1 112 ? 16.135 -3.685 -5.255 1.00 95.38 112 LEU A O 1
ATOM 943 N N . LYS A 1 113 ? 17.217 -4.762 -6.898 1.00 89.75 113 LYS A N 1
ATOM 944 C CA . LYS A 1 113 ? 18.554 -4.645 -6.278 1.00 89.75 113 LYS A CA 1
ATOM 945 C C . LYS A 1 113 ? 19.325 -3.393 -6.692 1.00 89.75 113 LYS A C 1
ATOM 947 O O . LYS A 1 113 ? 20.189 -2.940 -5.953 1.00 89.75 113 LYS A O 1
ATOM 952 N N . SER A 1 114 ? 19.022 -2.830 -7.861 1.00 92.62 114 SER A N 1
ATOM 953 C CA . SER A 1 114 ? 19.665 -1.602 -8.334 1.00 92.62 114 SER A CA 1
ATOM 954 C C . SER A 1 114 ? 19.085 -0.381 -7.609 1.00 92.62 114 SER A C 1
ATOM 956 O O . SER A 1 114 ? 17.866 -0.189 -7.674 1.00 92.62 114 SER A O 1
ATOM 958 N N . PRO A 1 115 ? 19.918 0.487 -7.000 1.00 91.25 115 PRO A N 1
ATOM 959 C CA . PRO A 1 115 ? 19.459 1.736 -6.390 1.00 91.25 115 PRO A CA 1
ATOM 960 C C . PRO A 1 115 ? 18.695 2.637 -7.367 1.00 91.25 115 PRO A C 1
ATOM 962 O O . PRO A 1 115 ? 17.726 3.282 -6.982 1.00 91.25 115 PRO A O 1
ATOM 965 N N . ILE A 1 116 ? 19.082 2.634 -8.649 1.00 90.31 116 ILE A N 1
ATOM 966 C CA . ILE A 1 116 ? 18.412 3.413 -9.700 1.00 90.31 116 ILE A CA 1
ATOM 967 C C . ILE A 1 116 ? 16.995 2.885 -9.938 1.00 90.31 116 ILE A C 1
ATOM 969 O O . ILE A 1 116 ? 16.048 3.667 -10.020 1.00 90.31 116 ILE A O 1
ATOM 973 N N . ASN A 1 117 ? 16.836 1.561 -10.030 1.00 92.81 117 ASN A N 1
ATOM 974 C CA . ASN A 1 117 ? 15.523 0.944 -10.223 1.00 92.81 117 ASN A CA 1
ATOM 975 C C . ASN A 1 117 ? 14.630 1.156 -9.003 1.00 92.81 117 ASN A C 1
ATOM 977 O O . ASN A 1 117 ? 13.450 1.441 -9.165 1.00 92.81 117 ASN A O 1
ATOM 981 N N . LEU A 1 118 ? 15.201 1.062 -7.801 1.00 94.75 118 LEU A N 1
ATOM 982 C CA . LEU A 1 118 ? 14.483 1.300 -6.555 1.00 94.75 118 LEU A CA 1
ATOM 983 C C . LEU A 1 118 ? 14.019 2.761 -6.452 1.00 94.75 118 LEU A C 1
ATOM 985 O O . LEU A 1 118 ? 12.854 3.025 -6.186 1.00 94.75 118 LEU A O 1
ATOM 989 N N . GLY A 1 119 ? 14.896 3.729 -6.736 1.00 93.38 119 GLY A N 1
ATOM 990 C CA . GLY A 1 119 ? 14.513 5.144 -6.779 1.00 93.38 119 GLY A CA 1
ATOM 991 C C . GLY A 1 119 ? 13.438 5.424 -7.833 1.00 93.38 119 GLY A C 1
ATOM 992 O O . GLY A 1 119 ? 12.460 6.117 -7.560 1.00 93.38 119 GLY A O 1
ATOM 993 N N . THR A 1 120 ? 13.573 4.813 -9.014 1.00 93.56 120 THR A N 1
ATOM 994 C CA . THR A 1 120 ? 12.571 4.902 -10.086 1.00 93.56 120 THR A CA 1
ATOM 995 C C . THR A 1 120 ? 11.221 4.347 -9.632 1.00 93.56 120 THR A C 1
ATOM 997 O O . THR A 1 120 ? 10.205 5.015 -9.809 1.00 93.56 120 THR A O 1
ATOM 1000 N N . SER A 1 121 ? 11.191 3.168 -9.002 1.00 96.06 121 SER A N 1
ATOM 1001 C CA . SER A 1 121 ? 9.940 2.564 -8.537 1.00 96.06 121 SER A CA 1
ATOM 1002 C C . SER A 1 121 ? 9.237 3.425 -7.501 1.00 96.06 121 SER A C 1
ATOM 1004 O O . SER A 1 121 ? 8.021 3.541 -7.550 1.00 96.06 121 SER A O 1
ATOM 1006 N N . TYR A 1 122 ? 9.981 4.075 -6.604 1.00 94.31 122 TYR A N 1
ATOM 1007 C CA . TYR A 1 122 ? 9.404 4.994 -5.626 1.00 94.31 122 TYR A CA 1
ATOM 1008 C C . TYR A 1 122 ? 8.718 6.199 -6.260 1.00 94.31 122 TYR A C 1
ATOM 1010 O O . TYR A 1 122 ? 7.585 6.512 -5.896 1.00 94.31 122 TYR A O 1
ATOM 1018 N N . LEU A 1 123 ? 9.390 6.863 -7.204 1.00 94.12 123 LEU A N 1
ATOM 1019 C CA . LEU A 1 123 ? 8.834 8.035 -7.882 1.00 94.12 123 LEU A CA 1
ATOM 1020 C C . LEU A 1 123 ? 7.546 7.676 -8.626 1.00 94.12 123 LEU A C 1
ATOM 1022 O O . LEU A 1 123 ? 6.532 8.356 -8.468 1.00 94.12 123 LEU A O 1
ATOM 1026 N N . ILE A 1 124 ? 7.573 6.572 -9.378 1.00 97.06 124 ILE A N 1
ATOM 1027 C CA . ILE A 1 124 ? 6.405 6.104 -10.125 1.00 97.06 124 ILE A CA 1
ATOM 1028 C C . ILE A 1 124 ? 5.298 5.656 -9.166 1.00 97.06 124 ILE A C 1
ATOM 1030 O O . ILE A 1 124 ? 4.146 6.015 -9.376 1.00 97.06 124 ILE A O 1
ATOM 1034 N N . TYR A 1 125 ? 5.627 4.932 -8.091 1.00 97.25 125 TYR A N 1
ATOM 1035 C CA . TYR A 1 125 ? 4.645 4.467 -7.111 1.00 97.25 125 TYR A CA 1
ATOM 1036 C C . TYR A 1 125 ? 3.907 5.628 -6.446 1.00 97.25 125 TYR A C 1
ATOM 1038 O O . TYR A 1 125 ? 2.686 5.596 -6.373 1.00 97.25 125 TYR A O 1
ATOM 1046 N N . ILE A 1 126 ? 4.616 6.667 -5.991 1.00 94.31 126 ILE A N 1
ATOM 1047 C CA . ILE A 1 126 ? 3.984 7.831 -5.349 1.00 94.31 126 ILE A CA 1
ATOM 1048 C C . ILE A 1 126 ? 3.058 8.552 -6.334 1.00 94.31 126 ILE A C 1
ATOM 1050 O O . ILE A 1 126 ? 1.933 8.903 -5.978 1.00 94.31 126 ILE A O 1
ATOM 1054 N N . TYR A 1 127 ? 3.512 8.758 -7.571 1.00 94.75 127 TYR A N 1
ATOM 1055 C CA . TYR A 1 127 ? 2.699 9.391 -8.606 1.00 94.75 127 TYR A CA 1
ATOM 1056 C C . TYR A 1 127 ? 1.448 8.564 -8.937 1.00 94.75 127 TYR A C 1
ATOM 1058 O O . TYR A 1 127 ? 0.332 9.080 -8.875 1.00 94.75 127 TYR A O 1
ATOM 1066 N N . ALA A 1 128 ? 1.624 7.268 -9.201 1.00 96.25 128 ALA A N 1
ATOM 1067 C CA . ALA A 1 128 ? 0.538 6.344 -9.505 1.00 96.25 128 ALA A CA 1
ATOM 1068 C C . ALA A 1 128 ? -0.444 6.200 -8.337 1.00 96.25 128 ALA A C 1
ATOM 1070 O O . ALA A 1 128 ? -1.645 6.166 -8.560 1.00 96.25 128 ALA A O 1
ATOM 1071 N N . PHE A 1 129 ? 0.040 6.174 -7.094 1.00 96.00 129 PHE A N 1
ATOM 1072 C CA . PHE A 1 129 ? -0.802 6.072 -5.904 1.00 96.00 129 PHE A CA 1
ATOM 1073 C C . PHE A 1 129 ? -1.745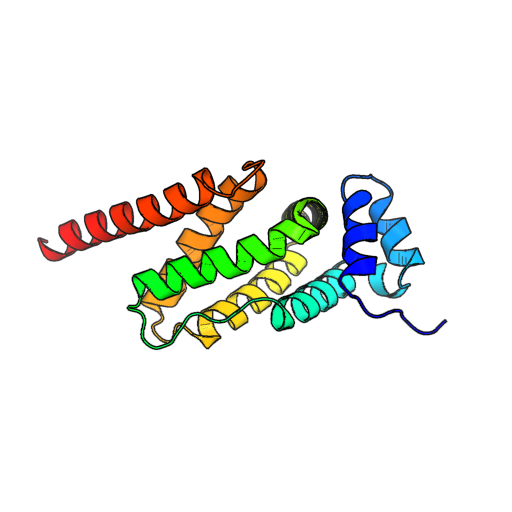 7.272 -5.748 1.00 96.00 129 PHE A C 1
ATOM 1075 O O . PHE A 1 129 ? -2.911 7.085 -5.410 1.00 96.00 129 PHE A O 1
ATOM 1082 N N . ASN A 1 130 ? -1.273 8.494 -6.026 1.00 94.19 130 ASN A N 1
ATOM 1083 C CA . ASN A 1 130 ? -2.138 9.679 -5.984 1.00 94.19 130 ASN A CA 1
ATOM 1084 C C . ASN A 1 130 ? -3.260 9.599 -7.030 1.00 94.19 130 ASN A C 1
ATOM 1086 O O . ASN A 1 130 ? -4.392 9.953 -6.727 1.00 94.19 130 ASN A O 1
ATOM 1090 N N . ILE A 1 131 ? -2.967 9.080 -8.225 1.00 94.56 131 ILE A N 1
ATOM 1091 C CA . ILE A 1 131 ? -3.979 8.861 -9.270 1.00 94.56 131 ILE A CA 1
ATOM 1092 C C . ILE A 1 131 ? -4.938 7.739 -8.864 1.00 94.56 131 ILE A C 1
ATOM 1094 O O . ILE A 1 131 ? -6.149 7.880 -8.985 1.00 94.56 131 ILE A O 1
ATOM 1098 N N . TRP A 1 132 ? -4.403 6.649 -8.319 1.00 96.00 132 TRP A N 1
ATOM 1099 C CA . TRP A 1 132 ? -5.164 5.483 -7.880 1.00 96.00 132 TRP A CA 1
ATOM 1100 C C . TRP A 1 132 ? -6.188 5.804 -6.787 1.00 96.00 132 TRP A C 1
ATOM 1102 O O . TRP A 1 132 ? -7.287 5.245 -6.782 1.00 96.00 132 TRP A O 1
ATOM 1112 N N . ILE A 1 133 ? -5.876 6.733 -5.876 1.00 92.50 133 ILE A N 1
ATOM 1113 C CA . ILE A 1 133 ? -6.838 7.193 -4.864 1.00 92.50 133 ILE A CA 1
ATOM 1114 C C . ILE A 1 133 ? -8.134 7.696 -5.523 1.00 92.50 133 ILE A C 1
ATOM 1116 O O . ILE A 1 133 ? -9.216 7.409 -5.010 1.00 92.50 133 ILE A O 1
ATOM 1120 N N . GLU A 1 134 ? -8.030 8.363 -6.672 1.00 89.38 134 GLU A N 1
ATOM 1121 C CA . GLU A 1 134 ? -9.143 8.957 -7.425 1.00 89.38 134 GLU A CA 1
ATOM 1122 C C . GLU A 1 134 ? -9.707 8.031 -8.526 1.00 89.38 134 GLU A C 1
ATOM 1124 O O . GLU A 1 134 ? -10.676 8.378 -9.196 1.00 89.38 134 GLU A O 1
ATOM 1129 N N . ASP A 1 135 ? -9.104 6.858 -8.741 1.00 85.75 135 ASP A N 1
ATOM 1130 C CA . ASP A 1 135 ? -9.478 5.923 -9.809 1.00 85.75 135 ASP A CA 1
ATOM 1131 C C . ASP A 1 135 ? -10.543 4.926 -9.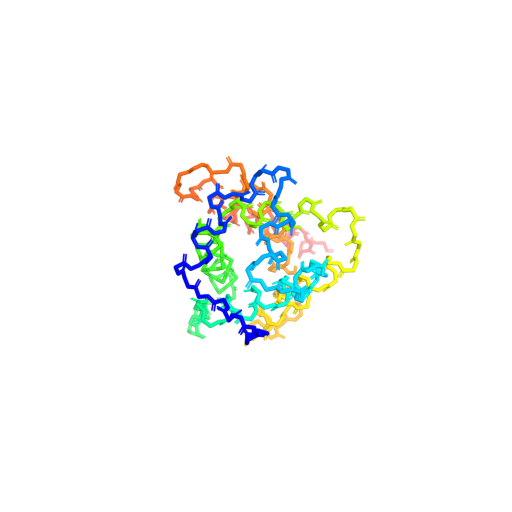320 1.00 85.75 135 ASP A C 1
ATOM 1133 O O . ASP A 1 135 ? -10.256 4.065 -8.487 1.00 85.75 135 ASP A O 1
ATOM 1137 N N . ASP A 1 136 ? -11.790 5.069 -9.769 1.00 69.31 136 ASP A N 1
ATOM 1138 C CA . ASP A 1 136 ? -12.945 4.462 -9.093 1.00 69.31 136 ASP A CA 1
ATOM 1139 C C . ASP A 1 136 ? -13.269 3.005 -9.466 1.00 69.31 136 ASP A C 1
ATOM 1141 O O . ASP A 1 136 ? -14.005 2.375 -8.707 1.00 69.31 136 ASP A O 1
ATOM 1145 N N . GLU A 1 137 ? -12.731 2.430 -10.554 1.00 64.69 137 GLU A N 1
ATOM 1146 C CA . GLU A 1 137 ? -13.224 1.112 -11.014 1.00 64.69 137 GLU A CA 1
ATOM 1147 C C . GLU A 1 137 ? -12.152 0.063 -11.358 1.00 64.69 137 GLU A C 1
ATOM 1149 O O . GLU A 1 137 ? -12.194 -1.007 -10.757 1.00 64.69 137 GLU A O 1
ATOM 1154 N N . ASN A 1 138 ? -11.178 0.320 -12.245 1.00 76.25 138 ASN A N 1
ATOM 1155 C CA . ASN A 1 138 ? -10.314 -0.761 -12.778 1.00 76.25 138 ASN A CA 1
ATOM 1156 C C . ASN A 1 138 ? -8.809 -0.459 -12.812 1.00 76.25 138 ASN A C 1
ATOM 1158 O O . ASN A 1 138 ? -8.051 -1.167 -13.466 1.00 76.25 138 ASN A O 1
ATOM 1162 N N . MET A 1 139 ? -8.350 0.596 -12.137 1.00 88.12 139 MET A N 1
ATOM 1163 C CA . MET A 1 139 ? -6.949 1.038 -12.191 1.00 88.12 139 MET A CA 1
ATOM 1164 C C . MET A 1 139 ? -6.442 1.405 -13.603 1.00 88.12 139 MET A C 1
ATOM 1166 O O . MET A 1 139 ? -5.244 1.623 -13.768 1.00 88.12 139 MET A O 1
ATOM 1170 N N . ASP A 1 140 ? -7.299 1.517 -14.624 1.00 89.69 140 ASP A N 1
ATOM 1171 C CA . ASP A 1 140 ? -6.881 1.794 -16.007 1.00 89.69 140 ASP A CA 1
ATOM 1172 C C . ASP A 1 140 ? -6.090 3.107 -16.108 1.00 89.69 140 ASP A C 1
ATOM 1174 O O . ASP A 1 140 ? -5.023 3.166 -16.730 1.00 89.69 140 ASP A O 1
ATOM 1178 N N . LYS A 1 141 ? -6.571 4.166 -15.439 1.00 91.88 141 LYS A N 1
ATOM 1179 C CA . LYS A 1 141 ? -5.880 5.467 -15.416 1.00 91.88 141 LYS A CA 1
ATOM 1180 C C . LYS A 1 141 ? -4.560 5.356 -14.668 1.00 91.88 141 LYS A C 1
ATOM 1182 O O . LYS A 1 141 ? -3.559 5.941 -15.079 1.00 91.88 141 LYS A O 1
ATOM 1187 N N . THR A 1 142 ? -4.552 4.577 -13.593 1.00 94.81 142 THR A N 1
ATOM 1188 C CA . THR A 1 142 ? -3.356 4.282 -12.804 1.00 94.81 142 THR A CA 1
ATOM 1189 C C . THR A 1 142 ? -2.302 3.545 -13.638 1.00 94.81 142 THR A C 1
ATOM 1191 O O . THR A 1 142 ? -1.144 3.956 -13.668 1.00 94.81 142 THR A O 1
ATOM 1194 N N . MET A 1 143 ? -2.683 2.494 -14.366 1.00 93.81 143 MET A N 1
ATOM 1195 C CA . MET A 1 143 ? -1.784 1.717 -15.226 1.00 93.81 143 MET A CA 1
ATOM 1196 C C . MET A 1 143 ? -1.235 2.567 -16.374 1.00 93.81 143 MET A C 1
ATOM 1198 O O . MET A 1 143 ? -0.029 2.543 -16.636 1.00 93.81 143 MET A O 1
ATOM 1202 N N . ALA A 1 144 ? -2.084 3.388 -17.001 1.00 93.44 144 ALA A N 1
ATOM 1203 C CA . ALA A 1 144 ? -1.654 4.354 -18.008 1.00 93.44 144 ALA A CA 1
ATOM 1204 C C . ALA A 1 144 ? -0.649 5.368 -17.435 1.00 93.44 144 ALA A C 1
ATOM 1206 O O . ALA A 1 144 ? 0.362 5.670 -18.068 1.00 93.44 144 ALA A O 1
ATOM 1207 N N . ALA A 1 145 ? -0.868 5.854 -16.211 1.00 93.50 145 ALA A N 1
ATOM 1208 C CA . ALA A 1 145 ? 0.045 6.776 -15.544 1.00 93.50 145 ALA A CA 1
ATOM 1209 C C . ALA A 1 145 ? 1.417 6.154 -15.245 1.00 93.50 145 ALA A C 1
ATOM 1211 O O . ALA A 1 145 ? 2.446 6.814 -15.420 1.00 93.50 145 ALA A O 1
ATOM 1212 N N . ILE A 1 146 ? 1.454 4.880 -14.843 1.00 95.25 146 ILE A N 1
ATOM 1213 C CA . ILE A 1 146 ? 2.705 4.129 -14.669 1.00 95.25 146 ILE A CA 1
ATOM 1214 C C . ILE A 1 146 ? 3.440 4.031 -16.017 1.00 95.25 146 ILE A C 1
ATOM 1216 O O . ILE A 1 146 ? 4.627 4.354 -16.088 1.00 95.25 146 ILE A O 1
ATOM 1220 N N . GLY A 1 147 ? 2.737 3.658 -17.095 1.00 92.56 147 GLY A N 1
ATOM 1221 C CA . GLY A 1 147 ? 3.294 3.588 -18.453 1.00 92.56 147 GLY A CA 1
ATOM 1222 C C . GLY A 1 147 ? 3.885 4.922 -18.924 1.00 92.56 147 GLY A C 1
ATOM 1223 O O . GLY A 1 147 ? 5.065 4.995 -19.275 1.00 92.56 147 GLY A O 1
ATOM 1224 N N . ASN A 1 148 ? 3.108 6.001 -18.814 1.00 92.94 148 ASN A N 1
ATOM 1225 C CA . ASN A 1 148 ? 3.533 7.361 -19.162 1.00 92.94 148 ASN A CA 1
ATOM 1226 C C . ASN A 1 148 ? 4.754 7.821 -18.350 1.00 92.94 148 ASN A C 1
ATOM 1228 O O . ASN A 1 148 ? 5.616 8.542 -18.861 1.00 92.94 148 ASN A O 1
ATOM 1232 N N . SER A 1 149 ? 4.868 7.382 -17.093 1.00 93.12 149 SER A N 1
ATOM 1233 C CA . SER A 1 149 ? 6.024 7.703 -16.252 1.00 93.12 149 SER A CA 1
ATOM 1234 C C . SER A 1 149 ? 7.316 7.097 -16.805 1.00 93.12 149 SER A C 1
ATOM 1236 O O . SER A 1 149 ? 8.351 7.767 -16.824 1.00 93.12 149 SER A O 1
ATOM 1238 N N . PHE A 1 150 ? 7.274 5.861 -17.315 1.00 91.56 150 PHE A N 1
ATOM 1239 C CA . PHE A 1 150 ? 8.438 5.252 -17.963 1.00 91.56 150 PHE A CA 1
ATOM 1240 C C . PHE A 1 150 ? 8.832 5.978 -19.245 1.00 91.56 150 PHE A C 1
ATOM 1242 O O . PHE A 1 150 ? 10.020 6.225 -19.459 1.00 91.56 150 PHE A O 1
ATOM 1249 N N . GLU A 1 151 ? 7.863 6.367 -20.075 1.00 88.25 151 GLU A N 1
ATOM 1250 C CA . GLU A 1 151 ? 8.141 7.153 -21.280 1.00 88.25 151 GLU A CA 1
ATOM 1251 C C . GLU A 1 151 ? 8.829 8.479 -20.946 1.00 88.25 151 GLU A C 1
ATOM 1253 O O . GLU A 1 151 ? 9.834 8.829 -21.569 1.00 88.25 151 GLU A O 1
ATOM 1258 N N . GLY A 1 152 ? 8.332 9.196 -19.933 1.00 84.69 152 GLY A N 1
ATOM 1259 C CA . GLY A 1 152 ? 8.931 10.443 -19.459 1.00 84.69 152 GLY A CA 1
ATOM 1260 C C . GLY A 1 152 ? 10.373 10.253 -18.981 1.00 84.69 152 GLY A C 1
ATOM 1261 O O . GLY A 1 152 ? 11.275 10.977 -19.409 1.00 84.69 152 GLY A O 1
ATOM 1262 N N . ILE A 1 153 ? 10.621 9.233 -18.156 1.00 85.94 153 ILE A N 1
ATOM 1263 C CA . ILE A 1 153 ? 11.966 8.913 -17.653 1.00 85.94 153 ILE A CA 1
ATOM 1264 C C . ILE A 1 153 ? 12.913 8.535 -18.799 1.00 85.94 153 ILE A C 1
ATOM 1266 O O . ILE A 1 153 ? 14.069 8.964 -18.817 1.00 85.94 153 ILE A O 1
ATOM 1270 N N . ASN A 1 154 ? 12.444 7.751 -19.772 1.00 83.19 154 ASN A N 1
ATOM 1271 C CA . ASN A 1 154 ? 13.248 7.331 -20.918 1.00 83.19 154 ASN A CA 1
ATOM 1272 C C . ASN A 1 154 ? 13.587 8.509 -21.843 1.00 83.19 154 ASN A C 1
ATOM 1274 O O . ASN A 1 154 ? 14.729 8.606 -22.300 1.00 83.19 154 ASN A O 1
ATOM 1278 N N . LYS A 1 155 ? 12.655 9.453 -22.042 1.00 80.75 155 LYS A N 1
ATOM 1279 C CA . LYS A 1 155 ? 12.926 10.717 -22.745 1.00 80.75 155 LYS A CA 1
ATOM 1280 C C . LYS A 1 155 ? 14.040 11.500 -22.049 1.00 80.75 155 LYS A C 1
ATOM 1282 O O . LYS A 1 155 ? 15.035 11.816 -22.695 1.00 80.75 155 LYS A O 1
ATOM 1287 N N . ILE A 1 156 ? 13.952 11.722 -20.735 1.00 76.88 156 ILE A N 1
ATOM 1288 C CA . ILE A 1 156 ? 14.994 12.440 -19.971 1.00 76.88 156 ILE A CA 1
ATOM 1289 C C . ILE A 1 156 ? 16.357 11.738 -20.083 1.00 76.88 156 ILE A C 1
ATOM 1291 O O . ILE A 1 156 ? 17.368 12.388 -20.345 1.00 76.88 156 ILE A O 1
ATOM 1295 N N . LYS A 1 157 ? 16.396 10.405 -19.953 1.00 74.31 157 LYS A N 1
ATOM 1296 C CA . LYS A 1 157 ? 17.637 9.626 -20.116 1.00 74.31 157 LYS A CA 1
ATOM 1297 C C . LYS A 1 157 ? 18.259 9.791 -21.501 1.00 74.31 157 LYS A C 1
ATOM 1299 O O . LYS A 1 157 ? 19.483 9.829 -21.599 1.00 74.31 157 LYS A O 1
ATOM 1304 N N . SER A 1 158 ? 17.444 9.865 -22.554 1.00 74.44 158 SER A N 1
ATOM 1305 C CA . SER A 1 158 ? 17.953 10.093 -23.908 1.00 74.44 158 SER A CA 1
ATOM 1306 C C . SER A 1 158 ? 18.609 11.469 -24.033 1.00 74.44 158 SER A C 1
ATOM 1308 O O . SER A 1 158 ? 19.741 11.533 -24.494 1.00 74.44 158 SER A O 1
ATOM 1310 N N . PHE A 1 159 ? 17.996 12.535 -23.505 1.00 71.31 159 PHE A N 1
ATOM 1311 C CA . PHE A 1 159 ? 18.584 13.881 -23.525 1.00 71.31 159 PHE A CA 1
ATOM 1312 C C . PHE A 1 159 ? 19.930 13.966 -22.796 1.00 71.31 159 PHE A C 1
ATOM 1314 O O . PHE A 1 159 ? 20.848 14.606 -23.295 1.00 71.31 159 PHE A O 1
ATOM 1321 N N . ILE A 1 160 ? 20.076 13.283 -21.658 1.00 69.50 160 ILE A N 1
ATOM 1322 C CA . ILE A 1 160 ? 21.330 13.284 -20.884 1.00 69.50 160 ILE A CA 1
ATOM 1323 C C . ILE A 1 160 ? 22.437 12.481 -21.587 1.00 69.50 160 ILE A C 1
ATOM 1325 O O . ILE A 1 160 ? 23.604 12.812 -21.444 1.00 69.50 160 ILE A O 1
ATOM 1329 N N . LYS A 1 161 ? 22.101 11.439 -22.361 1.00 59.53 161 LYS A N 1
ATOM 1330 C CA . LYS A 1 161 ? 23.091 10.656 -23.127 1.00 59.53 161 LYS A CA 1
ATOM 1331 C C . LYS A 1 161 ? 23.642 11.378 -24.364 1.00 59.53 161 LYS A C 1
ATOM 1333 O O . LYS A 1 161 ? 24.651 10.929 -24.898 1.00 59.53 161 LYS A O 1
ATOM 1338 N N . PHE A 1 162 ? 22.963 12.420 -24.841 1.00 48.38 162 PHE A N 1
ATOM 1339 C CA . PHE A 1 162 ? 23.389 13.240 -25.981 1.00 48.38 162 PHE A CA 1
ATOM 1340 C C . PHE A 1 162 ? 24.069 14.559 -25.559 1.00 48.38 162 PHE A C 1
ATOM 1342 O O . PHE A 1 162 ? 24.424 15.351 -26.432 1.00 48.38 162 PHE A O 1
ATOM 1349 N N . SER A 1 163 ? 24.249 14.787 -24.252 1.00 45.12 163 SER A N 1
ATOM 1350 C CA . SER A 1 163 ? 25.062 15.867 -23.672 1.00 45.12 163 SER A CA 1
ATOM 1351 C C . SER A 1 163 ? 26.417 15.341 -23.214 1.00 45.12 163 SER A C 1
ATOM 1353 O O . SER A 1 163 ? 27.311 16.203 -23.073 1.00 45.12 163 SER A O 1
#

Foldseek 3Di:
DPQDADDLVVLLVLLVCLQPPCSLVVLCVNGVVCVPVLVVLLSVLVRLVVQQDQDDLPDDLLVNLLSLLVSSLVSCVSRLSNVVSLVVVCVVPVVSVVSVVVSVLVSLVVRDVDPVSSVLSVVLNVQLVVVSNVVDDDSPVSSVSSVVSVVVVVVVVVVVVVD

Radius of gyration: 17.32 Å; chains: 1; bounding box: 42×29×52 Å

Sequence (163 aa):
MKNKALNKSNLKDLNNFAHLGNFPKKLKTFNSNYENFESFLEDFEKYLENQIEVPSSKLNSQDRIFEGIVNRLDVLSDFKKIVIRIYLESQKNPKLLITLNKYIHKYFSSFLKSPINLGTSYLIYIYAFNIWIEDDENMDKTMAAIGNSFEGINKIKSFIKFS

pLDDT: mean 91.49, std 9.53, range [45.12, 97.88]

Secondary structure (DSSP, 8-state):
-PPPPP-HHHHHHHHHHTTSTTHHHHHHHH-GGGGSHHHHHHHHHHHHHTTSPPPPTTS-HHHHHHHHHHHHHHHHHTTHHHHHHHHHHHHH-HHHHHHHHHHHHHHHHHH--SHHHHHHHHHHHHHHHHHHHH--SSSHHHHHHHHHHHHHHHHHHHHHHT-